Protein AF-A0A1C5M2D5-F1 (afdb_monomer_lite)

Structure (mmCIF, N/CA/C/O backbone):
data_AF-A0A1C5M2D5-F1
#
_entry.id   AF-A0A1C5M2D5-F1
#
loop_
_atom_site.group_PDB
_atom_site.id
_atom_site.type_symbol
_atom_site.label_atom_id
_atom_site.label_alt_id
_atom_site.label_comp_id
_atom_site.label_asym_id
_atom_site.label_entity_id
_atom_site.label_seq_id
_atom_site.pdbx_PDB_ins_code
_atom_site.Cartn_x
_atom_site.Cartn_y
_atom_site.Cartn_z
_atom_site.occupancy
_atom_site.B_iso_or_equiv
_atom_site.auth_seq_id
_atom_site.auth_comp_id
_atom_site.auth_asym_id
_atom_site.auth_atom_id
_atom_site.pdbx_PDB_model_num
ATOM 1 N N . MET A 1 1 ? -0.316 10.023 23.615 1.00 48.25 1 MET A N 1
ATOM 2 C CA . MET A 1 1 ? -0.675 8.888 22.732 1.00 48.25 1 MET A CA 1
ATOM 3 C C . MET A 1 1 ? 0.337 8.828 21.599 1.00 48.25 1 MET A C 1
ATOM 5 O O . MET A 1 1 ? 0.352 9.746 20.786 1.00 48.25 1 MET A O 1
ATOM 9 N N . GLN A 1 2 ? 1.215 7.819 21.565 1.00 57.06 2 GLN A N 1
ATOM 10 C CA . GLN A 1 2 ? 2.077 7.609 20.396 1.00 57.06 2 GLN A CA 1
ATOM 11 C C . GLN A 1 2 ? 1.164 7.341 19.197 1.00 57.06 2 GLN A C 1
ATOM 13 O O . GLN A 1 2 ? 0.401 6.378 19.205 1.00 57.06 2 GLN A O 1
ATOM 18 N N . LYS A 1 3 ? 1.175 8.227 18.199 1.00 63.66 3 LYS A N 1
ATOM 19 C CA . LYS A 1 3 ? 0.516 7.949 16.923 1.00 63.66 3 LYS A CA 1
ATOM 20 C C . LYS A 1 3 ? 1.318 6.828 16.266 1.00 63.66 3 LYS A C 1
ATOM 22 O O . LYS A 1 3 ? 2.399 7.073 15.740 1.00 63.66 3 LYS A O 1
ATOM 27 N N . THR A 1 4 ? 0.832 5.595 16.357 1.00 77.12 4 THR A N 1
ATOM 28 C CA . THR A 1 4 ? 1.454 4.438 15.713 1.00 77.12 4 THR A CA 1
ATOM 29 C C . THR A 1 4 ? 1.201 4.532 14.214 1.00 77.12 4 THR A C 1
ATOM 31 O O . THR A 1 4 ? 0.142 4.162 13.704 1.00 77.12 4 THR A O 1
ATOM 34 N N . TYR A 1 5 ? 2.167 5.100 13.497 1.00 87.38 5 TYR A N 1
ATOM 35 C CA . TYR A 1 5 ? 2.164 5.103 12.042 1.00 87.38 5 TYR A CA 1
ATOM 36 C C . TYR A 1 5 ? 2.690 3.764 11.531 1.00 87.38 5 TYR A C 1
ATOM 38 O O . TYR A 1 5 ? 3.738 3.287 11.965 1.00 87.38 5 TYR A O 1
ATOM 46 N N . LYS A 1 6 ? 1.976 3.165 10.579 1.00 89.56 6 LYS A N 1
ATOM 47 C CA . LYS A 1 6 ? 2.440 1.992 9.846 1.00 89.56 6 LYS A CA 1
ATOM 48 C C . LYS A 1 6 ? 3.142 2.445 8.576 1.00 89.56 6 LYS A C 1
ATOM 50 O O . LYS A 1 6 ? 2.557 3.162 7.765 1.00 89.56 6 LYS A O 1
ATOM 55 N N . ARG A 1 7 ? 4.379 1.993 8.394 1.00 93.00 7 ARG A N 1
ATOM 56 C CA . ARG A 1 7 ? 5.130 2.155 7.149 1.00 93.00 7 ARG A CA 1
ATOM 57 C C . ARG A 1 7 ? 4.997 0.881 6.316 1.00 93.00 7 ARG A C 1
ATOM 59 O O . ARG A 1 7 ? 5.273 -0.199 6.829 1.00 93.00 7 ARG A O 1
ATOM 66 N N . ALA A 1 8 ? 4.589 1.005 5.058 1.00 93.69 8 ALA A N 1
ATOM 67 C CA . ALA A 1 8 ? 4.634 -0.077 4.075 1.00 93.69 8 ALA A CA 1
ATOM 68 C C . ALA A 1 8 ? 5.582 0.304 2.940 1.00 93.69 8 ALA A C 1
ATOM 70 O O . ALA A 1 8 ? 5.664 1.473 2.563 1.00 93.69 8 ALA A O 1
ATOM 71 N N . ILE A 1 9 ? 6.327 -0.675 2.436 1.00 94.94 9 ILE A N 1
ATOM 72 C CA . ILE A 1 9 ? 7.255 -0.501 1.323 1.00 94.94 9 ILE A CA 1
ATOM 73 C C . ILE A 1 9 ? 7.021 -1.657 0.363 1.00 94.94 9 ILE A C 1
ATOM 75 O O . ILE A 1 9 ? 7.067 -2.806 0.793 1.00 94.94 9 ILE A O 1
ATOM 79 N N . PHE A 1 10 ? 6.767 -1.349 -0.901 1.00 94.25 10 PHE A N 1
ATOM 80 C CA . PHE A 1 10 ? 6.573 -2.339 -1.957 1.00 94.25 10 PHE A CA 1
ATOM 81 C C . PHE A 1 10 ? 6.940 -1.740 -3.316 1.00 94.25 10 PHE A C 1
ATOM 83 O O . PHE A 1 10 ? 7.144 -0.530 -3.432 1.00 94.25 10 PHE A O 1
ATOM 90 N N . GLU A 1 11 ? 7.062 -2.589 -4.327 1.00 94.12 11 GLU A N 1
ATOM 91 C CA . GLU A 1 11 ? 7.254 -2.175 -5.715 1.00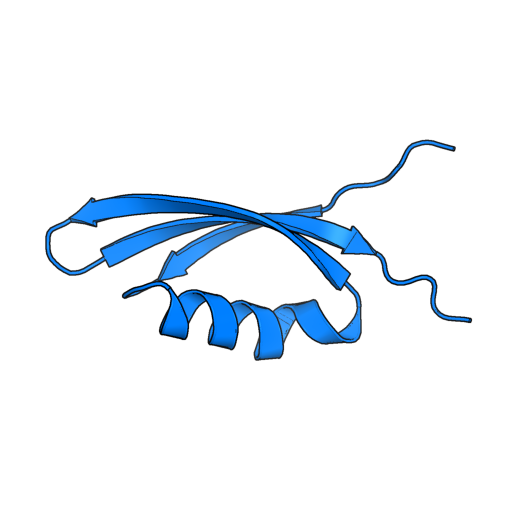 94.12 11 GLU A CA 1
ATOM 92 C C . GLU A 1 11 ? 5.900 -2.098 -6.420 1.00 94.12 11 GLU A C 1
ATOM 94 O O . GLU A 1 11 ? 5.011 -2.903 -6.148 1.00 94.12 11 GLU A O 1
ATOM 99 N N . CYS A 1 12 ? 5.739 -1.102 -7.283 1.00 93.25 12 CYS A N 1
ATOM 100 C CA . CYS A 1 12 ? 4.544 -0.892 -8.089 1.00 93.25 12 CYS A CA 1
ATOM 101 C C . CYS A 1 12 ? 4.928 -0.373 -9.476 1.00 93.25 12 CYS A C 1
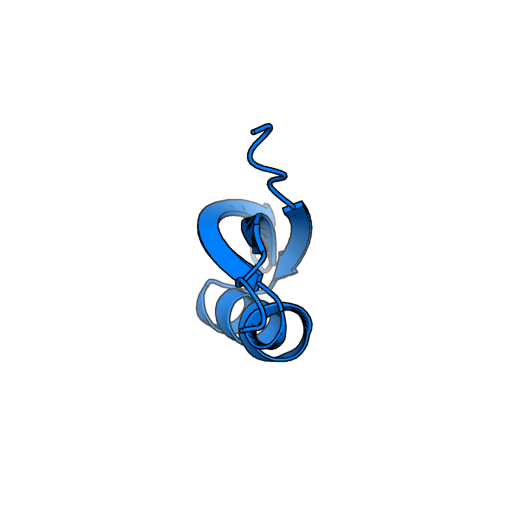ATOM 103 O O . CYS A 1 12 ? 5.988 0.237 -9.646 1.00 93.25 12 CYS A O 1
ATOM 105 N N . ILE A 1 13 ? 4.058 -0.574 -10.458 1.00 92.44 13 ILE A N 1
ATOM 106 C CA . ILE A 1 13 ? 4.289 -0.089 -11.829 1.00 92.44 13 ILE A CA 1
ATOM 107 C C . ILE A 1 13 ? 4.231 1.441 -11.843 1.00 92.44 13 ILE A C 1
ATOM 109 O O . ILE A 1 13 ? 5.151 2.117 -12.303 1.00 92.44 13 ILE A O 1
ATOM 113 N N . ASP A 1 14 ? 3.184 1.996 -11.241 1.00 90.56 14 ASP A N 1
ATOM 114 C CA . ASP A 1 14 ? 2.907 3.424 -11.209 1.00 90.56 14 ASP A CA 1
ATOM 115 C C . ASP A 1 14 ? 1.977 3.781 -10.028 1.00 90.56 14 ASP A C 1
ATOM 117 O O . ASP A 1 14 ? 1.762 2.999 -9.097 1.00 90.56 14 ASP A O 1
ATOM 121 N N . TYR A 1 15 ? 1.450 5.004 -10.025 1.00 90.56 15 TYR A N 1
ATOM 122 C CA . TYR A 1 15 ? 0.574 5.496 -8.967 1.00 90.56 15 TYR A CA 1
ATOM 123 C C . TYR A 1 15 ? -0.775 4.760 -8.881 1.00 90.56 15 TYR A C 1
ATOM 125 O O . TYR A 1 15 ? -1.296 4.572 -7.776 1.00 90.56 15 TYR A O 1
ATOM 133 N N . GLU A 1 16 ? -1.356 4.356 -10.008 1.00 94.12 16 GLU A N 1
ATOM 134 C CA . GLU A 1 16 ? -2.610 3.600 -10.071 1.00 94.12 16 GLU A CA 1
ATOM 135 C C . GLU A 1 16 ? -2.447 2.233 -9.411 1.00 94.12 16 GLU A C 1
ATOM 137 O O . GLU A 1 16 ? -3.221 1.887 -8.512 1.00 94.12 16 GLU A O 1
ATOM 142 N N . ASP A 1 17 ? -1.380 1.526 -9.775 1.00 94.25 17 ASP A N 1
ATOM 143 C CA . ASP A 1 17 ? -1.006 0.238 -9.196 1.00 94.25 17 ASP A CA 1
ATOM 144 C C . ASP A 1 17 ? -0.758 0.360 -7.680 1.00 94.25 17 ASP A C 1
ATOM 146 O O . ASP A 1 17 ? -1.322 -0.384 -6.871 1.00 94.25 17 ASP A O 1
ATOM 150 N N . MET A 1 18 ? -0.046 1.410 -7.247 1.00 94.69 18 MET A N 1
ATOM 151 C CA . MET A 1 18 ? 0.142 1.705 -5.822 1.00 94.69 18 MET A CA 1
ATOM 152 C C . MET A 1 18 ? -1.184 1.915 -5.074 1.00 94.69 18 MET A C 1
ATOM 154 O O . MET A 1 18 ? -1.375 1.371 -3.978 1.00 94.69 18 MET A O 1
ATOM 158 N N . LYS A 1 19 ? -2.122 2.681 -5.652 1.00 94.81 19 LYS A N 1
ATOM 159 C CA . LYS A 1 19 ? -3.460 2.890 -5.070 1.00 94.81 19 LYS A CA 1
ATOM 160 C C . LYS A 1 19 ? -4.250 1.589 -4.984 1.00 94.81 19 LYS A C 1
ATOM 162 O O . LYS A 1 19 ? -5.042 1.426 -4.050 1.00 94.81 19 LYS A O 1
ATOM 167 N N . GLU A 1 20 ? -4.108 0.703 -5.961 1.00 95.50 20 GLU A N 1
ATOM 168 C CA . GLU A 1 20 ? -4.787 -0.589 -5.962 1.00 95.50 20 GLU A CA 1
ATOM 169 C C . GLU A 1 20 ? -4.232 -1.510 -4.870 1.00 95.50 20 GLU A C 1
ATOM 171 O O . GLU A 1 20 ? -5.008 -2.031 -4.062 1.00 95.50 20 GLU A O 1
ATOM 176 N N . ILE A 1 21 ? -2.905 -1.617 -4.760 1.00 94.44 21 ILE A N 1
ATOM 177 C CA . ILE A 1 21 ? -2.236 -2.363 -3.685 1.00 94.44 21 ILE A CA 1
ATOM 178 C C . ILE A 1 21 ? -2.657 -1.811 -2.319 1.00 94.44 21 ILE A C 1
ATOM 180 O O . ILE A 1 21 ? -2.982 -2.586 -1.412 1.00 94.44 21 ILE A O 1
ATOM 184 N N . PHE A 1 22 ? -2.725 -0.483 -2.174 1.00 94.12 22 PHE A N 1
ATOM 185 C CA . PHE A 1 22 ? -3.233 0.152 -0.961 1.00 94.12 22 PHE A CA 1
ATOM 186 C C . PHE A 1 22 ? -4.682 -0.249 -0.655 1.00 94.12 22 PHE A C 1
ATOM 188 O O . PHE A 1 22 ? -4.980 -0.654 0.474 1.00 94.12 22 PHE A O 1
ATOM 195 N N . ARG A 1 23 ? -5.577 -0.169 -1.648 1.00 94.00 23 ARG A N 1
ATOM 196 C CA . ARG A 1 23 ? -6.995 -0.525 -1.495 1.00 94.00 23 ARG A CA 1
ATOM 197 C C . ARG A 1 23 ? -7.196 -1.979 -1.084 1.00 94.00 23 ARG A C 1
ATOM 199 O O . ARG A 1 23 ? -7.953 -2.225 -0.150 1.00 94.00 23 ARG A O 1
ATOM 206 N N . LYS A 1 24 ? -6.497 -2.913 -1.731 1.00 95.06 24 LYS A N 1
ATOM 207 C CA . LYS A 1 24 ? -6.641 -4.354 -1.478 1.00 95.06 24 LYS A CA 1
ATOM 208 C C . LYS A 1 24 ? -6.066 -4.779 -0.123 1.00 95.06 24 LYS A C 1
ATOM 210 O O . LYS A 1 24 ? -6.677 -5.587 0.565 1.00 95.06 24 LYS A O 1
ATOM 215 N N . ASN A 1 25 ? -4.917 -4.228 0.280 1.00 93.81 25 ASN A N 1
ATOM 216 C CA . ASN A 1 25 ? -4.164 -4.755 1.427 1.00 93.81 25 ASN A CA 1
ATOM 217 C C . ASN A 1 25 ? -4.303 -3.938 2.717 1.00 93.81 25 ASN A C 1
ATOM 219 O O . ASN A 1 25 ? -4.114 -4.471 3.812 1.00 93.81 25 ASN A O 1
ATOM 223 N N . TYR A 1 26 ? -4.582 -2.636 2.616 1.00 91.69 26 TYR A N 1
ATOM 224 C CA . TYR A 1 26 ? -4.455 -1.728 3.759 1.00 91.69 26 TYR A CA 1
ATOM 225 C C . TYR A 1 26 ? -5.681 -0.852 4.002 1.00 91.69 26 TYR A C 1
ATOM 227 O O . TYR A 1 26 ? -5.900 -0.462 5.150 1.00 91.69 26 TYR A O 1
ATOM 235 N N . ALA A 1 27 ? -6.486 -0.549 2.980 1.00 91.69 27 ALA A N 1
ATOM 236 C CA . ALA A 1 27 ? -7.575 0.419 3.106 1.00 91.69 27 ALA A CA 1
ATOM 237 C C . ALA A 1 27 ? -8.684 0.003 4.081 1.00 91.69 27 ALA A C 1
ATOM 239 O O . ALA A 1 27 ? -9.394 0.880 4.563 1.00 91.69 27 ALA A O 1
ATOM 240 N N . ASP A 1 28 ? -8.819 -1.279 4.419 1.00 91.44 28 ASP A N 1
ATOM 241 C CA . ASP A 1 28 ? -9.750 -1.737 5.456 1.00 91.44 28 ASP A CA 1
ATOM 242 C C . ASP A 1 28 ? -9.367 -1.179 6.841 1.00 91.44 28 ASP A C 1
ATOM 244 O O . ASP A 1 28 ? -10.136 -0.462 7.481 1.00 91.44 28 ASP A O 1
ATOM 248 N N . LYS A 1 29 ? -8.113 -1.395 7.257 1.00 90.50 29 LYS A N 1
ATOM 249 C CA . LYS A 1 29 ? -7.634 -1.110 8.624 1.00 90.50 29 LYS A CA 1
ATOM 250 C C . LYS A 1 29 ? -6.866 0.199 8.756 1.00 90.50 29 LYS A C 1
ATOM 252 O O . LYS A 1 29 ? -6.659 0.687 9.867 1.00 90.50 29 LYS A O 1
ATOM 257 N N . TYR A 1 30 ? -6.412 0.773 7.647 1.00 92.12 30 TYR A N 1
ATOM 258 C CA . TYR A 1 30 ? -5.501 1.910 7.643 1.00 92.12 30 TYR A CA 1
ATOM 259 C C . TYR A 1 30 ? -5.973 3.018 6.701 1.00 92.12 30 TYR A C 1
ATOM 261 O O . TYR A 1 30 ? -6.569 2.785 5.650 1.00 92.12 30 TYR A O 1
ATOM 269 N N . ARG A 1 31 ? -5.697 4.263 7.086 1.00 91.19 31 ARG A N 1
ATOM 270 C CA . ARG A 1 31 ? -5.853 5.455 6.253 1.00 91.19 31 ARG A CA 1
ATOM 271 C C . ARG A 1 31 ? -4.473 5.889 5.775 1.00 91.19 31 ARG A C 1
ATOM 273 O O . ARG A 1 31 ? -3.581 6.097 6.598 1.00 91.19 31 ARG A O 1
ATOM 280 N N . LEU A 1 32 ? -4.309 6.032 4.462 1.00 92.25 32 LEU A N 1
ATOM 281 C CA . LEU A 1 32 ? -3.093 6.587 3.875 1.00 92.25 32 LEU A CA 1
ATOM 282 C C . LEU A 1 32 ? -2.945 8.052 4.297 1.00 92.25 32 LEU A C 1
ATOM 284 O O . LEU A 1 32 ? -3.893 8.826 4.171 1.00 92.25 32 LEU A O 1
ATOM 288 N N . ILE A 1 33 ? -1.774 8.412 4.822 1.00 92.94 33 ILE A N 1
ATOM 289 C CA . ILE A 1 33 ? -1.431 9.795 5.190 1.00 92.94 33 ILE A CA 1
ATOM 290 C C . ILE A 1 33 ? -0.490 10.389 4.157 1.00 92.94 33 ILE A C 1
ATOM 292 O O . ILE A 1 33 ? -0.665 11.526 3.734 1.00 92.94 33 ILE A O 1
ATOM 296 N N . SER A 1 34 ? 0.530 9.628 3.779 1.00 93.06 34 SER A N 1
ATOM 297 C CA . SER A 1 34 ? 1.543 10.079 2.842 1.00 93.06 34 SER A CA 1
ATOM 298 C C . SER A 1 34 ? 2.065 8.896 2.051 1.00 93.06 34 SER A C 1
ATOM 300 O O . SER A 1 34 ? 2.070 7.763 2.537 1.00 93.06 34 SER A O 1
ATOM 302 N N . TYR A 1 35 ? 2.506 9.164 0.833 1.00 93.94 35 TYR A N 1
ATOM 303 C CA . TYR A 1 35 ? 3.202 8.201 0.005 1.00 93.94 35 TYR A CA 1
ATOM 304 C C . TYR A 1 35 ? 4.394 8.879 -0.664 1.00 93.94 35 TYR A C 1
ATOM 306 O O . TYR A 1 35 ? 4.397 10.088 -0.896 1.00 93.94 35 TYR A O 1
ATOM 314 N N . ARG A 1 36 ? 5.401 8.082 -0.997 1.00 94.62 36 ARG A N 1
ATOM 315 C CA . ARG A 1 36 ? 6.519 8.479 -1.844 1.00 94.62 36 ARG A CA 1
ATOM 316 C C . ARG A 1 36 ? 6.718 7.404 -2.897 1.00 94.62 36 ARG A C 1
ATOM 318 O O . ARG A 1 36 ? 6.870 6.238 -2.545 1.00 94.62 36 ARG A O 1
ATOM 325 N N . LEU A 1 37 ? 6.713 7.818 -4.158 1.00 94.25 37 LEU A N 1
ATOM 326 C CA . LEU A 1 37 ? 7.093 6.985 -5.290 1.00 94.25 37 LEU A CA 1
ATOM 327 C C . LEU A 1 37 ? 8.489 7.402 -5.735 1.00 94.25 37 LEU A C 1
ATOM 329 O O . LEU A 1 37 ? 8.725 8.575 -6.019 1.00 94.25 37 LEU A O 1
ATOM 333 N N . THR A 1 38 ? 9.408 6.449 -5.774 1.00 94.12 38 THR A N 1
ATOM 334 C CA . THR A 1 38 ? 10.752 6.660 -6.312 1.00 94.12 38 THR A CA 1
ATOM 335 C C . THR A 1 38 ? 10.932 5.704 -7.472 1.00 94.12 38 THR A C 1
ATOM 337 O O . THR A 1 38 ? 10.852 4.497 -7.267 1.00 94.12 38 THR A O 1
ATOM 340 N N . ARG A 1 39 ? 11.169 6.216 -8.680 1.00 92.19 39 ARG A N 1
ATOM 341 C CA . ARG A 1 39 ? 11.474 5.369 -9.837 1.00 92.19 39 ARG A CA 1
ATOM 342 C C . ARG A 1 39 ? 12.721 4.541 -9.527 1.00 92.19 39 ARG A C 1
ATOM 344 O O . ARG A 1 39 ? 13.735 5.112 -9.132 1.00 92.19 39 ARG A O 1
ATOM 351 N N . ILE A 1 40 ? 12.610 3.219 -9.637 1.00 91.44 40 ILE A N 1
ATOM 352 C CA . ILE A 1 40 ? 13.760 2.317 -9.498 1.00 91.44 40 ILE A CA 1
ATOM 353 C C . ILE A 1 40 ? 14.346 2.103 -10.892 1.00 91.44 40 ILE A C 1
ATOM 355 O O . ILE A 1 40 ? 15.509 2.417 -11.107 1.00 91.44 40 ILE A O 1
ATOM 359 N N . ASN A 1 41 ? 13.503 1.676 -11.840 1.00 89.25 41 ASN A N 1
ATOM 360 C CA . ASN A 1 41 ? 13.873 1.364 -13.223 1.00 89.25 41 ASN A CA 1
ATOM 361 C C . ASN A 1 41 ? 12.863 1.981 -14.207 1.00 89.25 41 ASN A C 1
ATOM 363 O O . ASN A 1 41 ? 11.907 2.650 -13.806 1.00 89.25 41 ASN A O 1
ATOM 367 N N . GLU A 1 42 ? 13.037 1.745 -15.511 1.00 84.56 42 GLU A N 1
ATOM 368 C CA . GLU A 1 42 ? 12.143 2.303 -16.531 1.00 84.56 42 GLU A CA 1
ATOM 369 C C . GLU A 1 42 ? 10.669 1.923 -16.344 1.00 84.56 42 GLU A C 1
ATOM 371 O O . GLU A 1 42 ? 9.804 2.750 -16.628 1.00 84.56 42 GLU A O 1
ATOM 376 N N . VAL A 1 43 ? 10.419 0.732 -15.795 1.00 87.69 43 VAL A N 1
ATOM 377 C CA . VAL A 1 43 ? 9.097 0.096 -15.677 1.00 87.69 43 VAL A CA 1
ATOM 378 C C . VAL A 1 43 ? 8.528 0.050 -14.255 1.00 87.69 43 VAL A C 1
ATOM 380 O O . VAL A 1 43 ? 7.358 -0.278 -14.091 1.00 87.69 43 VAL A O 1
ATOM 383 N N . SER A 1 44 ? 9.326 0.376 -13.229 1.00 91.75 44 SER A N 1
ATOM 384 C CA . SER A 1 44 ? 8.941 0.145 -11.829 1.00 91.75 44 SER A CA 1
ATOM 385 C C . SER A 1 44 ? 9.314 1.291 -10.899 1.00 91.75 44 SER A C 1
ATOM 387 O O . SER A 1 44 ? 10.370 1.927 -11.012 1.00 91.75 44 SER A O 1
ATOM 389 N N . HIS A 1 45 ? 8.466 1.482 -9.896 1.00 93.12 45 HIS A N 1
ATOM 390 C CA . HIS A 1 45 ? 8.616 2.446 -8.822 1.00 93.12 45 HIS A CA 1
ATOM 391 C C . HIS A 1 45 ? 8.624 1.745 -7.463 1.00 93.12 45 HIS A C 1
ATOM 393 O O . HIS A 1 45 ? 7.881 0.804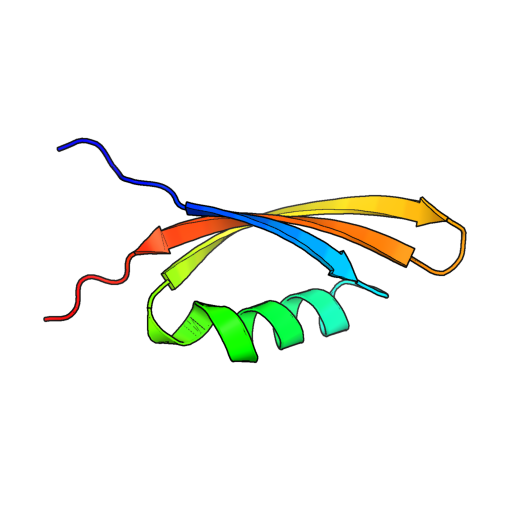 -7.202 1.00 93.12 45 HIS A O 1
ATOM 399 N N . ARG A 1 46 ? 9.434 2.264 -6.544 1.00 95.12 46 ARG A N 1
ATOM 400 C CA . ARG A 1 46 ? 9.348 1.955 -5.122 1.00 95.12 46 ARG A CA 1
ATOM 401 C C . ARG A 1 46 ? 8.268 2.816 -4.495 1.00 95.12 46 ARG A C 1
ATOM 403 O O . ARG A 1 46 ? 8.429 4.036 -4.425 1.00 95.12 46 ARG A O 1
ATOM 410 N N . ALA A 1 47 ? 7.232 2.191 -3.965 1.00 96.06 47 ALA A N 1
ATOM 411 C CA . ALA A 1 47 ? 6.233 2.843 -3.142 1.00 96.06 47 ALA A CA 1
ATOM 412 C C . ALA A 1 47 ? 6.598 2.737 -1.662 1.00 96.06 47 ALA A C 1
ATOM 414 O O . ALA A 1 47 ? 6.842 1.657 -1.128 1.00 96.06 47 ALA A O 1
ATOM 415 N N . ILE A 1 48 ? 6.616 3.878 -0.979 1.00 95.81 48 ILE A N 1
ATOM 416 C CA . ILE A 1 48 ? 6.718 3.967 0.477 1.00 95.81 48 ILE A CA 1
ATOM 417 C C . ILE A 1 48 ? 5.458 4.659 0.973 1.00 95.81 48 ILE A C 1
ATOM 419 O O . ILE A 1 48 ? 5.262 5.837 0.695 1.00 95.81 48 ILE A O 1
ATOM 423 N N . LEU A 1 49 ? 4.618 3.948 1.717 1.00 95.19 49 LEU A N 1
ATOM 424 C CA . LEU A 1 49 ? 3.375 4.469 2.275 1.00 95.19 49 LEU A CA 1
ATOM 425 C C . LEU A 1 49 ? 3.531 4.663 3.780 1.00 95.19 49 LEU A C 1
ATOM 427 O O . LEU A 1 49 ? 4.016 3.777 4.485 1.00 95.19 49 LEU A O 1
ATOM 431 N N . ILE A 1 50 ? 3.066 5.805 4.274 1.00 94.56 50 ILE A N 1
ATOM 432 C CA . ILE A 1 50 ? 2.867 6.074 5.696 1.00 94.56 50 ILE A CA 1
ATOM 433 C C . ILE A 1 50 ? 1.370 6.141 5.949 1.00 94.56 50 ILE A C 1
ATOM 435 O O . ILE A 1 50 ? 0.644 6.944 5.358 1.00 94.56 50 ILE A O 1
ATOM 439 N N . MET A 1 51 ? 0.906 5.272 6.836 1.00 94.00 51 MET A N 1
ATOM 440 C CA . MET A 1 51 ? -0.504 5.061 7.106 1.00 94.00 51 MET A CA 1
ATOM 441 C C . MET A 1 51 ? -0.778 5.154 8.600 1.00 94.00 51 ME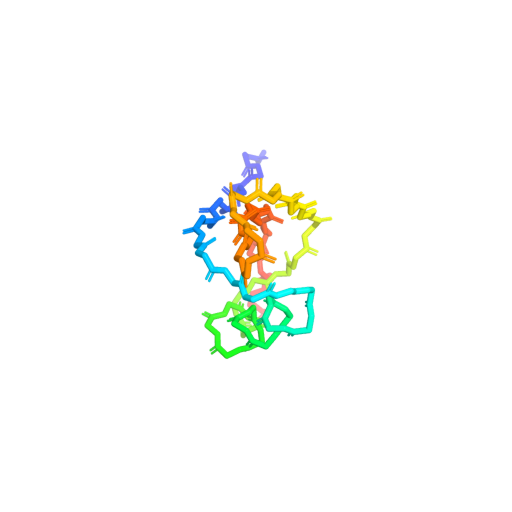T A C 1
ATOM 443 O O . MET A 1 51 ? 0.078 4.849 9.428 1.00 94.00 51 MET A O 1
ATOM 447 N N . HIS A 1 52 ? -1.994 5.539 8.955 1.00 90.69 52 HIS A N 1
ATOM 448 C CA . HIS A 1 52 ? -2.464 5.536 10.335 1.00 90.69 52 HIS A CA 1
ATOM 449 C C . HIS A 1 52 ? -3.626 4.571 10.477 1.00 90.69 52 HIS A C 1
ATOM 451 O O . HIS A 1 52 ? -4.474 4.472 9.590 1.00 90.69 52 HIS A O 1
ATOM 457 N N . GLN A 1 53 ? -3.667 3.852 11.591 1.00 89.75 53 GLN A N 1
ATOM 458 C CA . GLN A 1 53 ? -4.731 2.898 11.859 1.00 89.75 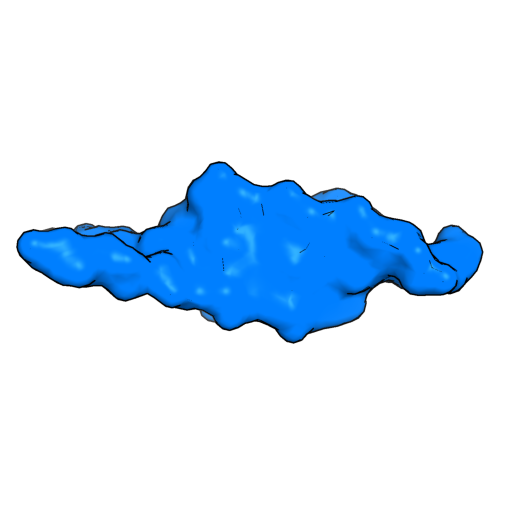53 GLN A CA 1
ATOM 459 C C . GLN A 1 53 ? -6.077 3.624 11.938 1.00 89.75 53 GLN A C 1
ATOM 461 O O . GLN A 1 53 ? -6.225 4.632 12.632 1.00 89.75 53 GLN A O 1
ATOM 466 N N . LYS A 1 54 ? -7.076 3.144 11.202 1.00 88.00 54 LYS A N 1
ATOM 467 C CA . LYS A 1 54 ? -8.442 3.624 11.392 1.00 88.00 54 LYS A CA 1
ATOM 468 C C . LYS A 1 54 ? -8.865 3.190 12.792 1.00 88.00 54 LYS A C 1
ATOM 470 O O . LYS A 1 54 ? -8.666 2.037 13.164 1.00 88.00 54 LYS A O 1
ATOM 475 N N . LYS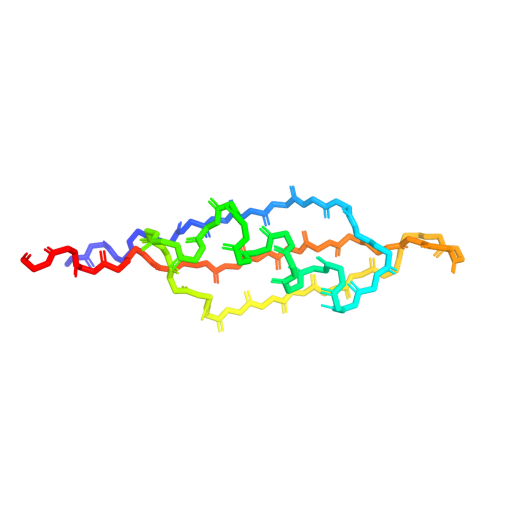 A 1 55 ? -9.404 4.116 13.589 1.00 74.62 55 LYS A N 1
ATOM 476 C CA . LYS A 1 55 ? -10.059 3.727 14.838 1.00 74.62 55 LYS A CA 1
ATOM 477 C C . LYS A 1 55 ? -11.260 2.878 14.435 1.00 74.62 55 LYS A C 1
ATOM 479 O O . LYS A 1 55 ? -12.197 3.416 13.851 1.00 74.62 55 LYS A O 1
ATOM 484 N N . VAL A 1 56 ? -11.175 1.572 14.668 1.00 63.78 56 VAL A N 1
ATOM 485 C CA . VAL A 1 56 ? -12.352 0.707 14.632 1.00 63.78 56 VAL A CA 1
ATOM 486 C C . VAL A 1 56 ? -13.205 1.188 15.801 1.00 63.78 56 VAL A C 1
ATOM 488 O O . VAL A 1 56 ? -12.711 1.240 16.929 1.00 63.78 56 VAL A O 1
ATOM 491 N N . LYS A 1 57 ? -14.376 1.734 15.480 1.00 53.66 57 LYS A N 1
ATOM 492 C CA . LYS A 1 57 ? -15.323 2.269 16.457 1.00 53.66 57 LYS A CA 1
ATOM 493 C C . LYS A 1 57 ? -16.155 1.134 17.026 1.00 53.66 57 LYS A C 1
ATOM 495 O O . LYS A 1 57 ? -16.422 0.194 16.246 1.00 53.66 57 LYS A O 1
#

Sequence (57 aa):
MQKTYKRAIFECIDYEDMKEIFRKNYADKYRLISYRLTRINEVSHRAILIMHQKKVK

Radius of gyration: 12.15 Å; chains: 1; bounding box: 29×15×39 Å

pLDDT: mean 88.94, std 10.68, range [48.25, 96.06]

Secondary structure (DSSP, 8-state):
----EEEEEEEESSHHHHHHHHHHHTTTTEEEEEEEEEE-SSS-EEEEEEEEE----

Foldseek 3Di:
DPQDKDKDKDKAQDDVRVVVCCVVPPPVFWDWDDWDWDDPDPRMTIIITIIGTDPPD